Protein AF-A0A3B9EAT8-F1 (afdb_monomer_lite)

Radius of gyration: 12.06 Å; chains: 1; bounding box: 30×26×23 Å

Foldseek 3Di:
DAQVVVVVCVVVVHWDWDDPDPDPVVVVVCVVVVVTDTDPGDPDPDPDD

Sequence (49 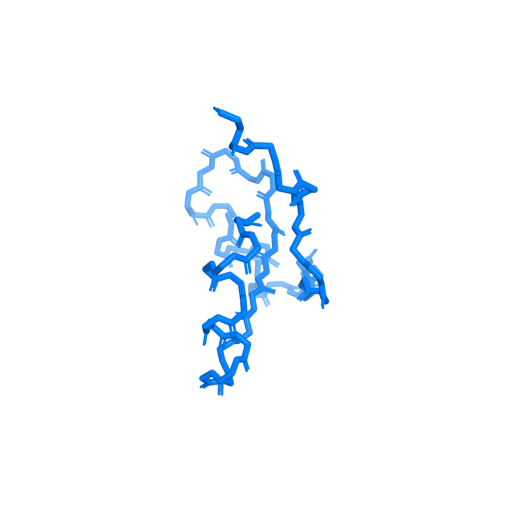aa):
CGPKAFQVLKAAGVKVYNTDAPTVEEALQRFINGQLAEAKDSDVEGHWV

Structure (mmCIF, N/CA/C/O backbone):
data_AF-A0A3B9EAT8-F1
#
_entry.id   AF-A0A3B9EAT8-F1
#
loop_
_atom_site.group_PDB
_atom_site.id
_atom_site.type_symbol
_atom_site.label_atom_id
_atom_site.label_alt_id
_atom_site.label_comp_id
_atom_site.label_asym_id
_atom_site.label_entity_id
_atom_site.label_seq_id
_atom_site.pdbx_PDB_ins_code
_atom_site.Cartn_x
_atom_site.Cartn_y
_atom_site.Cartn_z
_atom_site.occupancy
_atom_site.B_iso_or_equiv
_atom_site.auth_seq_id
_atom_site.auth_comp_id
_atom_site.auth_asym_id
_atom_site.auth_atom_id
_atom_site.pdbx_PDB_model_num
ATOM 1 N N . CYS A 1 1 ? 3.811 4.120 -1.727 1.00 60.84 1 CYS A N 1
ATOM 2 C CA . CYS A 1 1 ? 4.995 3.230 -1.601 1.00 60.84 1 CYS A CA 1
ATOM 3 C C . CYS A 1 1 ? 6.035 3.640 -2.644 1.00 60.84 1 CYS A C 1
ATOM 5 O O . CYS A 1 1 ? 5.662 3.894 -3.780 1.00 60.84 1 CYS A O 1
ATOM 7 N N . GLY A 1 2 ? 7.316 3.756 -2.274 1.00 74.19 2 GLY A N 1
ATOM 8 C CA . GLY A 1 2 ? 8.360 4.165 -3.224 1.00 74.19 2 GLY A CA 1
ATOM 9 C C . GLY A 1 2 ? 8.532 3.167 -4.382 1.00 74.19 2 GLY A C 1
ATOM 10 O O . GLY A 1 2 ? 8.398 1.963 -4.143 1.00 74.19 2 GLY A O 1
ATOM 11 N N . PRO A 1 3 ? 8.885 3.618 -5.603 1.00 78.31 3 PRO A N 1
ATOM 12 C CA . PRO A 1 3 ? 8.928 2.772 -6.800 1.00 78.31 3 PRO A CA 1
ATOM 13 C C . PRO A 1 3 ? 9.873 1.575 -6.667 1.00 78.31 3 PRO A C 1
ATOM 15 O O . PRO A 1 3 ? 9.509 0.459 -7.028 1.00 78.31 3 PRO A O 1
ATOM 18 N N . LYS A 1 4 ? 11.050 1.758 -6.054 1.00 81.81 4 LYS A N 1
ATOM 19 C CA . LYS A 1 4 ? 12.014 0.664 -5.834 1.00 81.81 4 LYS A CA 1
ATOM 20 C C . LYS A 1 4 ? 11.478 -0.412 -4.885 1.00 81.81 4 LYS A C 1
ATOM 22 O O . LYS A 1 4 ? 11.585 -1.598 -5.175 1.00 81.81 4 LYS A O 1
ATOM 27 N N . ALA A 1 5 ? 10.879 -0.004 -3.765 1.00 82.94 5 ALA A N 1
ATOM 28 C CA . ALA A 1 5 ? 10.317 -0.944 -2.796 1.00 82.94 5 ALA A CA 1
ATOM 29 C C . ALA A 1 5 ? 9.118 -1.694 -3.391 1.00 82.94 5 ALA A C 1
ATOM 31 O O . ALA A 1 5 ? 9.013 -2.908 -3.246 1.00 82.94 5 ALA A O 1
ATOM 32 N N . PHE A 1 6 ? 8.253 -0.984 -4.120 1.00 83.50 6 PHE A N 1
ATOM 33 C CA . PHE A 1 6 ? 7.105 -1.585 -4.787 1.00 83.50 6 PHE A CA 1
ATOM 34 C C . PHE A 1 6 ? 7.524 -2.608 -5.850 1.00 83.50 6 PHE A C 1
ATOM 36 O O . PHE A 1 6 ? 6.965 -3.698 -5.893 1.00 83.50 6 PHE A O 1
ATOM 43 N N . GLN A 1 7 ? 8.550 -2.308 -6.654 1.00 84.50 7 GLN A N 1
ATOM 44 C CA . GLN A 1 7 ? 9.089 -3.251 -7.639 1.00 84.50 7 GLN A CA 1
ATOM 45 C C . GLN A 1 7 ? 9.608 -4.540 -6.993 1.00 84.50 7 GLN A C 1
ATOM 47 O O . GLN A 1 7 ? 9.301 -5.621 -7.488 1.00 84.50 7 GLN A O 1
ATOM 52 N N . VAL A 1 8 ? 10.340 -4.446 -5.877 1.00 89.00 8 VAL A N 1
ATOM 53 C CA . VAL A 1 8 ? 10.843 -5.628 -5.156 1.00 8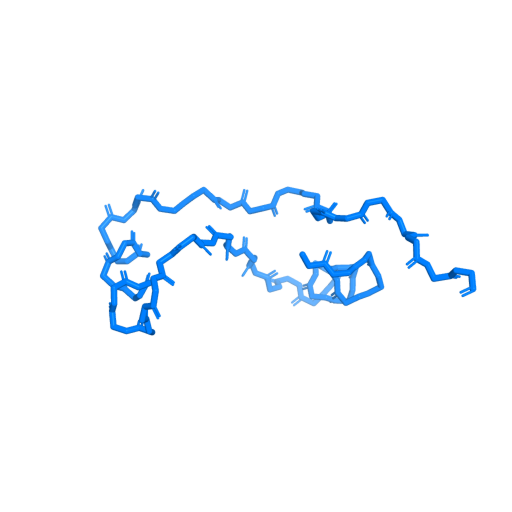9.00 8 VAL A CA 1
ATOM 54 C C . VAL A 1 8 ? 9.693 -6.454 -4.578 1.00 89.00 8 VAL A C 1
ATOM 56 O O . VAL A 1 8 ? 9.660 -7.667 -4.767 1.00 89.00 8 VAL A O 1
ATOM 59 N N . LEU A 1 9 ? 8.721 -5.809 -3.925 1.00 87.12 9 LEU A N 1
ATOM 60 C CA . LEU A 1 9 ? 7.554 -6.491 -3.355 1.00 87.12 9 LEU A CA 1
ATOM 61 C C . LEU A 1 9 ? 6.716 -7.175 -4.444 1.00 87.12 9 LEU A C 1
ATOM 63 O O . LEU A 1 9 ? 6.372 -8.348 -4.312 1.00 87.12 9 LEU A O 1
ATOM 67 N N . LYS A 1 10 ? 6.475 -6.484 -5.562 1.00 84.50 10 LYS A N 1
ATOM 68 C CA . LYS A 1 10 ? 5.757 -7.020 -6.724 1.00 84.50 10 LYS A CA 1
ATOM 69 C C . LYS A 1 10 ? 6.495 -8.200 -7.360 1.00 84.50 10 LYS A C 1
ATOM 71 O O . LYS A 1 10 ? 5.868 -9.213 -7.650 1.00 84.50 10 LYS A O 1
ATOM 76 N N . ALA A 1 11 ? 7.814 -8.101 -7.539 1.00 87.56 11 ALA A N 1
ATOM 77 C CA . ALA A 1 11 ? 8.637 -9.192 -8.069 1.00 87.56 11 ALA A CA 1
ATOM 78 C C . ALA A 1 11 ? 8.655 -10.420 -7.141 1.00 87.56 11 ALA A C 1
ATOM 80 O O . ALA A 1 11 ? 8.717 -11.549 -7.618 1.00 87.56 11 ALA A O 1
ATOM 81 N N . ALA A 1 12 ? 8.548 -10.206 -5.828 1.00 90.31 12 ALA A N 1
ATOM 82 C CA . ALA A 1 12 ? 8.428 -11.266 -4.831 1.00 90.31 12 ALA A CA 1
ATOM 83 C C . ALA A 1 12 ? 7.004 -11.854 -4.711 1.00 90.31 12 ALA A C 1
ATOM 85 O O . ALA A 1 12 ? 6.786 -12.752 -3.901 1.00 90.31 12 ALA A O 1
ATOM 86 N N . GLY A 1 13 ? 6.025 -11.358 -5.481 1.00 86.31 13 GLY A N 1
ATOM 87 C CA . GLY A 1 13 ? 4.627 -11.795 -5.393 1.00 86.31 13 GLY A CA 1
ATOM 88 C C . GLY A 1 13 ? 3.896 -11.300 -4.140 1.00 86.31 13 GLY A C 1
ATOM 89 O O . GLY A 1 13 ? 2.836 -11.822 -3.794 1.00 86.31 13 GLY A O 1
ATOM 90 N N . VAL A 1 14 ? 4.444 -10.297 -3.450 1.00 87.94 14 VAL A N 1
ATOM 91 C CA . VAL A 1 14 ? 3.814 -9.675 -2.285 1.00 87.94 14 VAL A CA 1
ATOM 92 C C . VAL A 1 14 ? 2.791 -8.651 -2.764 1.00 87.94 14 VAL A C 1
ATOM 94 O O . VAL A 1 14 ? 3.131 -7.675 -3.433 1.00 87.94 14 VAL A O 1
ATOM 97 N N . LYS A 1 15 ? 1.527 -8.864 -2.392 1.00 86.31 15 LYS A N 1
ATOM 98 C CA . LYS A 1 15 ? 0.441 -7.921 -2.670 1.00 86.31 15 LYS A CA 1
ATOM 99 C C . LYS A 1 15 ? 0.540 -6.721 -1.740 1.00 86.31 15 LYS A C 1
ATOM 101 O O . LYS A 1 15 ? 0.659 -6.880 -0.527 1.00 86.31 15 LYS A O 1
ATOM 106 N N . VAL A 1 16 ? 0.461 -5.528 -2.311 1.00 86.69 16 VAL A N 1
ATOM 107 C CA . VAL A 1 16 ? 0.539 -4.267 -1.572 1.00 86.69 16 VAL A CA 1
ATOM 108 C C . VAL A 1 16 ? -0.848 -3.640 -1.548 1.00 86.69 16 VAL A C 1
ATOM 110 O O . VAL A 1 16 ? -1.522 -3.604 -2.572 1.00 86.69 16 VAL A O 1
ATOM 113 N N . TYR A 1 17 ? -1.272 -3.145 -0.389 1.00 87.69 17 TYR A N 1
ATOM 114 C CA . TYR A 1 17 ? -2.549 -2.455 -0.211 1.00 87.69 17 TYR A CA 1
ATOM 115 C C . TYR A 1 17 ? -2.277 -1.107 0.434 1.00 87.69 17 TYR A C 1
ATOM 117 O O . TYR A 1 17 ? -1.603 -1.039 1.464 1.00 87.69 17 TYR A O 1
ATOM 125 N N . ASN A 1 18 ? -2.790 -0.042 -0.173 1.00 85.12 18 ASN A N 1
ATOM 126 C CA . ASN A 1 18 ? -2.640 1.299 0.374 1.00 85.12 18 ASN A CA 1
ATOM 127 C C . ASN A 1 18 ? -3.833 1.593 1.281 1.00 85.12 18 ASN A C 1
ATOM 129 O O . ASN A 1 18 ? -4.968 1.223 0.982 1.00 85.12 18 ASN A O 1
ATOM 133 N N . THR A 1 19 ? -3.564 2.239 2.410 1.00 86.56 19 THR A N 1
ATOM 134 C CA . THR A 1 19 ? -4.584 2.634 3.375 1.00 86.56 19 THR A CA 1
ATOM 135 C C . THR A 1 19 ? -4.226 3.987 3.968 1.00 86.56 19 THR A C 1
ATOM 137 O O . THR A 1 19 ? -3.063 4.276 4.232 1.00 86.56 19 THR A O 1
ATOM 140 N N . ASP A 1 20 ? -5.248 4.808 4.144 1.00 85.88 20 ASP A N 1
ATOM 141 C CA . ASP A 1 20 ? -5.251 6.112 4.805 1.00 85.88 20 ASP A CA 1
ATOM 142 C C . ASP A 1 20 ? -5.606 6.007 6.300 1.00 85.88 20 ASP A C 1
ATOM 144 O O . ASP A 1 20 ? -5.756 7.022 6.977 1.00 85.88 20 ASP A O 1
ATOM 148 N N . ALA A 1 21 ? -5.781 4.785 6.817 1.00 87.31 21 ALA A N 1
ATOM 149 C CA . ALA A 1 21 ? -6.185 4.561 8.195 1.00 87.31 21 ALA A CA 1
ATOM 150 C C . ALA A 1 21 ? -5.151 5.136 9.193 1.00 87.31 21 ALA A C 1
ATOM 152 O O . ALA A 1 21 ? -3.952 4.880 9.056 1.00 87.31 21 ALA A O 1
ATOM 153 N N . PRO A 1 22 ? -5.598 5.871 10.228 1.00 86.44 22 PRO A N 1
ATOM 154 C CA . PRO A 1 22 ? -4.726 6.485 11.227 1.00 86.44 22 PRO A CA 1
ATOM 155 C C . PRO A 1 22 ? -4.051 5.468 12.155 1.00 86.44 22 PRO A C 1
ATOM 157 O O . PRO A 1 22 ? -3.022 5.777 12.755 1.00 86.44 22 PRO A O 1
ATOM 160 N N . THR A 1 23 ? -4.617 4.265 12.298 1.00 93.38 23 THR A N 1
ATOM 161 C CA . THR A 1 23 ? -4.081 3.209 13.163 1.00 93.38 23 THR A CA 1
ATOM 162 C C . THR A 1 23 ? -3.898 1.899 12.408 1.00 93.38 23 THR A C 1
ATOM 164 O O . THR A 1 23 ? -4.587 1.601 11.430 1.00 93.38 23 THR A O 1
ATOM 167 N N . VAL A 1 24 ? -2.969 1.079 12.906 1.00 90.50 24 VAL A N 1
ATOM 168 C CA . VAL A 1 24 ? -2.727 -0.270 12.374 1.00 90.50 24 VAL A CA 1
ATOM 169 C C . VAL A 1 24 ? -3.963 -1.158 12.544 1.00 90.50 24 VAL A C 1
ATOM 171 O O . VAL A 1 24 ? -4.260 -1.960 11.664 1.00 90.50 24 VAL A O 1
ATOM 174 N N . GLU A 1 25 ? -4.702 -0.999 13.644 1.00 92.56 25 GLU A N 1
ATOM 175 C CA . GLU A 1 25 ? -5.935 -1.750 13.895 1.00 92.56 25 GLU A CA 1
ATOM 176 C C . GLU A 1 25 ? -7.002 -1.446 12.834 1.00 92.56 25 GLU A C 1
ATOM 178 O O . GLU A 1 25 ? -7.552 -2.368 12.231 1.00 92.56 25 GLU A O 1
ATOM 183 N N . GLU A 1 26 ? -7.233 -0.167 12.529 1.00 89.81 26 GLU A N 1
ATOM 184 C CA . GLU A 1 26 ? -8.181 0.235 11.487 1.00 89.81 26 GLU A CA 1
ATOM 185 C C . GLU A 1 26 ? -7.744 -0.229 10.094 1.00 89.81 26 GLU A C 1
ATOM 187 O O . GLU A 1 26 ? -8.568 -0.720 9.320 1.00 89.81 26 GLU A O 1
ATOM 192 N N . ALA A 1 27 ? -6.451 -0.124 9.775 1.00 90.69 27 ALA A N 1
ATOM 193 C CA . ALA A 1 27 ? -5.892 -0.641 8.527 1.00 90.69 27 ALA A CA 1
ATOM 194 C C . ALA A 1 27 ? -6.168 -2.144 8.370 1.00 90.69 27 ALA A C 1
ATOM 196 O O . ALA A 1 27 ? -6.595 -2.598 7.304 1.00 90.69 27 ALA A O 1
ATOM 197 N N . LEU A 1 28 ? -5.966 -2.911 9.446 1.00 92.06 28 LEU A N 1
ATOM 198 C CA . LEU A 1 28 ? -6.197 -4.350 9.461 1.00 92.06 28 LEU A CA 1
ATOM 199 C C . LEU A 1 28 ? -7.684 -4.679 9.288 1.00 92.06 28 LEU A C 1
ATOM 201 O O . LEU A 1 28 ? -8.027 -5.553 8.494 1.00 92.06 28 LEU A O 1
ATOM 205 N N . GLN A 1 29 ? -8.575 -3.955 9.969 1.00 93.50 29 GLN A N 1
ATOM 206 C CA . GLN A 1 29 ? -10.017 -4.143 9.806 1.00 93.50 29 GLN A CA 1
ATOM 207 C C . GLN A 1 29 ? -10.479 -3.830 8.380 1.00 93.50 29 GLN A C 1
ATOM 209 O O . GLN A 1 29 ? -11.196 -4.633 7.785 1.00 93.50 29 GLN A O 1
ATOM 214 N N . ARG A 1 30 ? -10.026 -2.716 7.787 1.00 91.31 30 ARG A N 1
ATOM 215 C CA . ARG A 1 30 ? -10.343 -2.369 6.391 1.00 91.31 30 ARG A CA 1
ATOM 216 C C . ARG A 1 30 ? -9.831 -3.433 5.419 1.00 91.31 30 ARG A C 1
ATOM 218 O O . ARG A 1 30 ? -10.522 -3.752 4.453 1.00 91.31 30 ARG A O 1
ATOM 225 N N . PHE A 1 31 ? -8.651 -4.004 5.673 1.00 90.00 31 PHE A N 1
ATOM 226 C CA . PHE A 1 31 ? -8.108 -5.098 4.867 1.00 90.00 31 PHE A CA 1
ATOM 227 C C . PHE A 1 31 ? -8.985 -6.354 4.940 1.00 90.00 31 PHE A C 1
ATOM 229 O O . PHE A 1 31 ? -9.389 -6.882 3.906 1.00 90.00 31 PHE A O 1
ATOM 236 N N . ILE A 1 32 ? -9.321 -6.804 6.154 1.00 91.12 32 ILE A N 1
ATOM 237 C CA . ILE A 1 32 ? -10.142 -8.003 6.389 1.00 91.12 32 ILE A CA 1
ATOM 238 C C . ILE A 1 32 ? -11.546 -7.838 5.794 1.00 91.12 32 ILE A C 1
ATOM 240 O O . ILE A 1 32 ? -12.078 -8.773 5.200 1.00 91.12 32 ILE A O 1
ATOM 244 N N . ASN A 1 33 ? -12.119 -6.637 5.884 1.00 92.12 33 ASN A N 1
ATOM 245 C CA . ASN A 1 33 ? -13.422 -6.312 5.304 1.00 92.12 33 ASN A CA 1
ATOM 246 C C . ASN A 1 33 ? -13.391 -6.159 3.770 1.00 92.12 33 ASN A C 1
ATOM 248 O O . ASN A 1 33 ? -14.422 -5.856 3.170 1.00 92.12 33 ASN A O 1
ATOM 252 N N . GLY A 1 34 ? -12.230 -6.318 3.121 1.00 89.31 34 GLY A N 1
ATOM 253 C CA . GLY A 1 34 ? -12.081 -6.151 1.673 1.00 89.31 34 GLY A CA 1
ATOM 254 C C . GLY A 1 34 ? -12.262 -4.707 1.195 1.00 89.31 34 GLY A C 1
ATOM 255 O O . GLY A 1 34 ? -12.554 -4.475 0.026 1.00 89.31 34 GLY A O 1
ATOM 256 N N . GLN A 1 35 ? -12.111 -3.731 2.094 1.00 87.50 35 GLN A N 1
ATOM 257 C CA . GLN A 1 35 ? -12.294 -2.306 1.806 1.00 87.50 35 GLN A CA 1
ATOM 258 C C . GLN A 1 35 ? -11.029 -1.645 1.241 1.00 87.50 35 GLN A C 1
ATOM 260 O O . GLN A 1 35 ? -11.084 -0.493 0.818 1.00 87.50 35 GLN A O 1
ATOM 265 N N . LEU A 1 36 ? -9.889 -2.344 1.240 1.00 85.38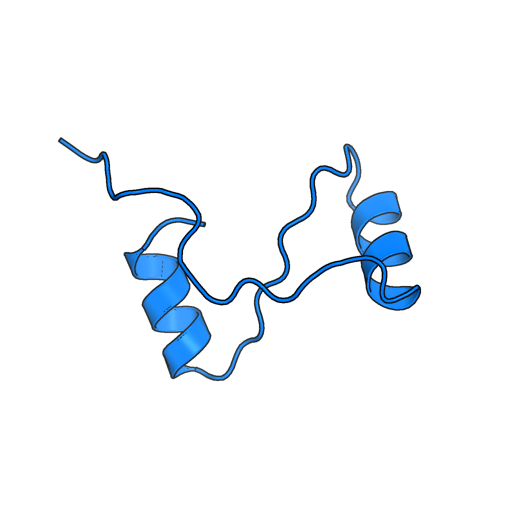 36 LEU A N 1
ATOM 266 C CA . LEU A 1 36 ? -8.642 -1.846 0.661 1.00 85.38 36 LEU A CA 1
ATOM 267 C C . LEU A 1 36 ? -8.459 -2.357 -0.767 1.00 85.38 36 LEU A C 1
ATOM 269 O O . LEU A 1 36 ? -8.568 -3.554 -1.035 1.00 85.38 36 LEU A O 1
ATOM 273 N N . ALA A 1 37 ? -8.117 -1.445 -1.673 1.00 83.56 37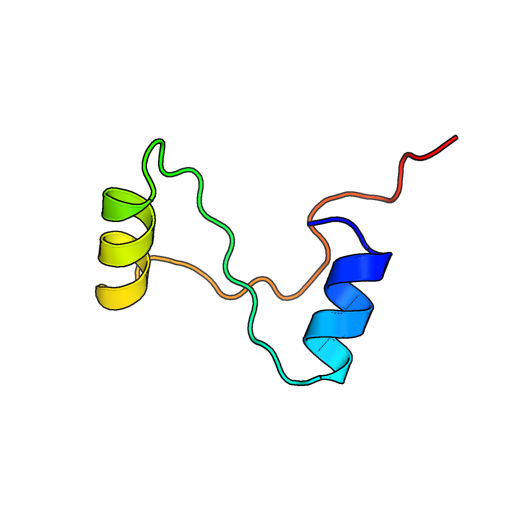 ALA A N 1
ATOM 274 C CA . ALA A 1 37 ? -7.762 -1.787 -3.039 1.00 83.56 37 ALA A CA 1
ATOM 275 C C . ALA A 1 37 ? -6.290 -2.211 -3.118 1.00 83.56 37 ALA A C 1
ATOM 277 O O . ALA A 1 37 ? -5.410 -1.568 -2.539 1.00 83.56 37 ALA A O 1
ATOM 278 N N . GLU A 1 38 ? -6.025 -3.288 -3.859 1.00 84.25 38 GLU A N 1
ATOM 279 C CA . GLU A 1 38 ? -4.655 -3.691 -4.171 1.00 84.25 38 GLU A CA 1
ATOM 280 C C . GLU A 1 38 ? -3.985 -2.587 -4.998 1.00 84.25 38 GLU A C 1
ATOM 282 O O . GLU A 1 38 ? -4.493 -2.163 -6.044 1.00 84.25 38 GLU A O 1
ATOM 287 N N . ALA A 1 39 ? -2.836 -2.120 -4.525 1.00 82.06 39 ALA A N 1
ATOM 288 C CA . ALA A 1 39 ? -2.021 -1.155 -5.228 1.00 82.06 39 ALA A CA 1
ATOM 289 C C . ALA A 1 39 ? -1.391 -1.828 -6.446 1.00 82.06 39 ALA A C 1
ATOM 291 O O . ALA A 1 39 ? -0.605 -2.768 -6.327 1.00 82.06 39 ALA A O 1
ATOM 292 N N . LYS A 1 40 ? -1.756 -1.347 -7.635 1.00 74.12 40 LYS A N 1
ATOM 293 C CA . LYS A 1 40 ? -1.250 -1.871 -8.915 1.00 74.12 40 LYS A CA 1
ATOM 294 C C . LYS A 1 40 ? 0.064 -1.218 -9.338 1.00 74.12 40 LYS A C 1
ATOM 296 O O . LYS A 1 40 ? 0.828 -1.826 -10.098 1.00 74.12 40 LYS A O 1
ATOM 301 N N . ASP A 1 41 ? 0.318 -0.024 -8.811 1.00 68.62 41 ASP A N 1
ATOM 302 C CA . ASP A 1 41 ? 1.471 0.804 -9.127 1.00 68.62 41 ASP A CA 1
ATOM 303 C C . ASP A 1 41 ? 2.062 1.463 -7.874 1.00 68.62 41 ASP A C 1
ATOM 305 O O . ASP A 1 41 ? 1.446 1.488 -6.804 1.00 68.62 41 ASP A O 1
ATOM 309 N N . SER A 1 42 ? 3.280 1.977 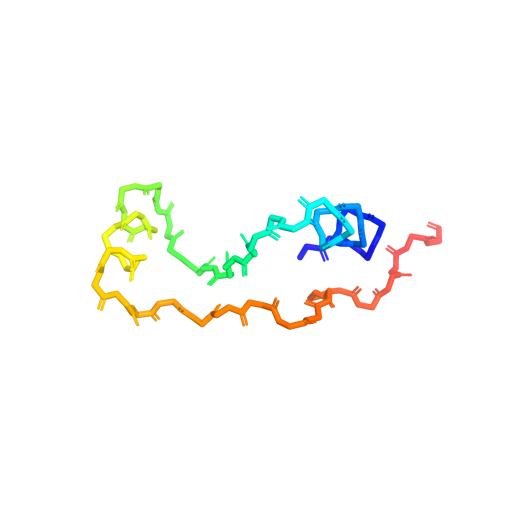-8.012 1.00 69.25 42 SER A N 1
ATOM 310 C CA . SER A 1 42 ? 3.934 2.744 -6.963 1.00 69.25 42 SER A CA 1
ATOM 311 C C . SER A 1 42 ? 3.281 4.111 -6.817 1.00 69.25 42 SER A C 1
ATOM 313 O O . SER A 1 42 ? 3.252 4.898 -7.752 1.00 69.25 42 SER A O 1
ATOM 315 N N . ASP A 1 43 ? 2.805 4.406 -5.613 1.00 63.03 43 ASP A N 1
ATOM 316 C CA . ASP A 1 43 ? 1.999 5.602 -5.316 1.00 63.03 43 ASP A CA 1
ATOM 317 C C . ASP A 1 43 ? 2.801 6.920 -5.235 1.00 63.03 43 ASP A C 1
ATOM 319 O O . ASP A 1 43 ? 2.304 7.9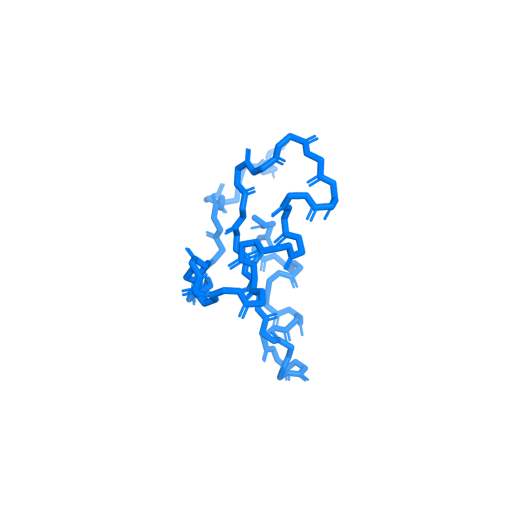33 -4.759 1.00 63.03 43 ASP A O 1
ATOM 323 N N . VAL A 1 44 ? 4.081 6.914 -5.621 1.00 57.81 44 VAL A N 1
ATOM 324 C CA . VAL A 1 44 ? 4.892 8.134 -5.731 1.00 57.81 44 VAL A CA 1
ATOM 325 C C . VAL A 1 44 ? 5.711 8.077 -7.015 1.00 57.81 44 VAL A C 1
ATOM 327 O O . VAL A 1 44 ? 6.552 7.192 -7.195 1.00 57.81 44 VAL A O 1
ATOM 330 N N . GLU A 1 45 ? 5.478 9.043 -7.901 1.00 47.06 45 GLU A N 1
ATOM 331 C CA . GLU A 1 45 ? 6.416 9.382 -8.967 1.00 47.06 45 GLU A CA 1
ATOM 332 C C . GLU A 1 45 ? 7.743 9.723 -8.278 1.00 47.06 45 GLU A C 1
ATOM 334 O O . GLU A 1 45 ? 7.769 10.506 -7.327 1.00 47.06 45 GLU A O 1
ATOM 339 N N . GLY A 1 46 ? 8.815 9.008 -8.621 1.00 45.03 46 GLY A N 1
ATOM 340 C CA . GLY A 1 46 ? 10.046 8.969 -7.836 1.00 45.03 46 GLY A CA 1
ATOM 341 C C . GLY A 1 46 ? 10.725 10.330 -7.690 1.00 45.03 46 GLY A C 1
ATOM 342 O O . GLY A 1 46 ? 11.665 10.623 -8.415 1.00 45.03 46 GLY A O 1
ATOM 343 N N . HIS A 1 47 ? 10.326 11.123 -6.700 1.00 46.03 47 HIS A N 1
ATOM 344 C CA . HIS A 1 47 ? 11.060 12.303 -6.269 1.00 46.03 47 HIS A CA 1
ATOM 345 C C . HIS A 1 47 ? 12.050 11.910 -5.174 1.00 46.03 47 HIS A C 1
ATOM 347 O O . HIS A 1 47 ? 11.786 12.036 -3.984 1.00 46.03 47 HIS A O 1
ATOM 353 N N . TRP A 1 48 ? 13.204 11.415 -5.608 1.00 47.91 48 TRP A N 1
ATOM 354 C CA . TRP A 1 48 ? 14.450 11.559 -4.861 1.00 47.91 48 TRP A CA 1
ATOM 355 C C . TRP A 1 48 ? 15.450 12.198 -5.827 1.00 47.91 48 TRP A C 1
ATOM 357 O O . TRP A 1 48 ? 16.157 11.489 -6.544 1.00 47.91 48 TRP A O 1
ATOM 367 N N . VAL A 1 49 ? 15.404 13.531 -5.912 1.00 39.09 49 VAL A N 1
ATOM 368 C CA . VAL A 1 49 ? 16.574 14.344 -6.284 1.00 39.09 49 VAL A CA 1
ATOM 369 C C . VAL A 1 49 ? 17.479 14.485 -5.072 1.00 39.09 49 VAL A C 1
ATOM 371 O O . VAL A 1 49 ? 16.931 14.535 -3.947 1.00 39.09 49 VAL A O 1
#

pLDDT: mean 80.16, std 14.37, range [39.09, 93.5]

Secondary structure (DSSP, 8-state):
--HHHHHHHHHTT---B----SSHHHHHHHHHTT-SPBP-S-SS-----